Protein AF-A0A350XQ74-F1 (afdb_monomer)

Foldseek 3Di:
DPPVLQVVLLVLLQVLLCVLLVQLCVLVVPLVVQLVVCVQLFWAPSSVVSNCSNVLSNVLSVCSNQVNVLLLSLLSLLLVLLLCCVSFAVPQDAAQPGPPGGHSVVSVVSNVSSLVSQQQFSHCSHVCVVVVNRVCRYHPNSNVSNCCSNVVNVVSCVVTGDDDD

Structure (mmCIF, N/CA/C/O backbone):
data_AF-A0A350XQ74-F1
#
_entry.id   AF-A0A350XQ74-F1
#
loop_
_atom_site.group_PDB
_atom_site.id
_atom_site.type_symbol
_atom_site.label_atom_id
_atom_site.label_alt_id
_atom_site.label_comp_id
_atom_site.label_asym_id
_atom_site.label_entity_id
_atom_site.label_seq_id
_atom_site.pdbx_PDB_ins_code
_atom_site.Cartn_x
_atom_site.Cartn_y
_atom_site.Cartn_z
_atom_site.occupancy
_atom_site.B_iso_or_equiv
_atom_site.auth_seq_id
_atom_site.auth_comp_id
_atom_site.auth_asym_id
_atom_site.auth_atom_id
_atom_site.pdbx_PDB_model_num
ATOM 1 N N . MET A 1 1 ? -13.854 -3.611 21.443 1.00 62.72 1 MET A N 1
ATOM 2 C CA . MET A 1 1 ? -13.295 -4.965 21.228 1.00 62.72 1 MET A CA 1
ATOM 3 C C . MET A 1 1 ? -12.692 -5.434 22.550 1.00 62.72 1 MET A C 1
ATOM 5 O O . MET A 1 1 ? -12.786 -4.712 23.531 1.00 62.72 1 MET A O 1
ATOM 9 N N . ARG A 1 2 ? -12.178 -6.666 22.667 1.00 79.56 2 ARG A N 1
ATOM 10 C CA . ARG A 1 2 ? -11.413 -7.041 23.873 1.00 79.56 2 ARG A CA 1
ATOM 11 C C . ARG A 1 2 ? -9.972 -6.551 23.683 1.00 79.56 2 ARG A C 1
ATOM 13 O O . ARG A 1 2 ? -9.435 -6.741 22.597 1.00 79.56 2 ARG A O 1
ATOM 20 N N . VAL A 1 3 ? -9.330 -6.038 24.738 1.00 77.75 3 VAL A N 1
ATOM 2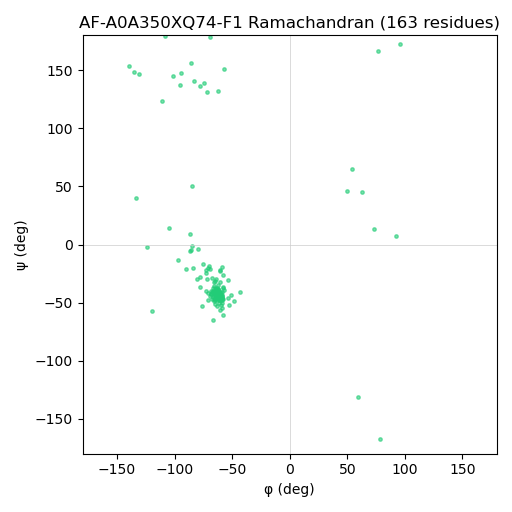1 C CA . VAL A 1 3 ? -7.934 -5.532 24.729 1.00 77.75 3 VAL A CA 1
ATOM 22 C C . VAL A 1 3 ? -6.930 -6.423 23.958 1.00 77.75 3 VAL A C 1
ATOM 24 O O . VAL A 1 3 ? -6.125 -5.878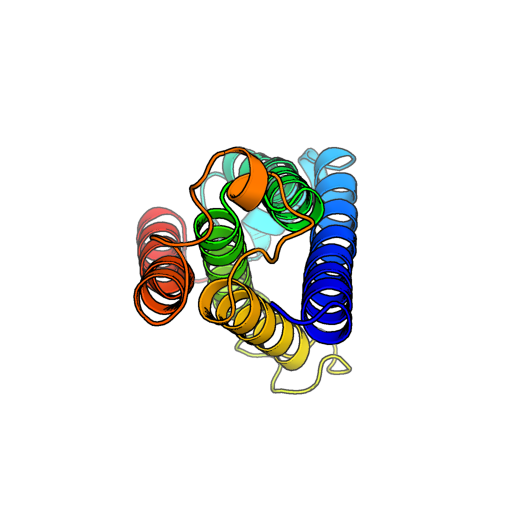 23.203 1.00 77.75 3 VAL A O 1
ATOM 27 N N . PRO A 1 4 ? -6.969 -7.772 24.043 1.00 85.62 4 PRO A N 1
ATOM 28 C CA . PRO A 1 4 ? -6.071 -8.629 23.257 1.00 85.62 4 PRO A CA 1
ATOM 29 C C . PRO A 1 4 ? -6.243 -8.498 21.735 1.00 85.62 4 PRO A C 1
ATOM 31 O O . PRO A 1 4 ? -5.270 -8.588 20.983 1.00 85.62 4 PRO A O 1
ATOM 34 N N . THR A 1 5 ? -7.473 -8.281 21.264 1.00 89.69 5 THR A N 1
ATOM 35 C CA . THR A 1 5 ? -7.778 -8.105 19.838 1.00 89.69 5 THR A CA 1
ATOM 36 C C . THR A 1 5 ? -7.255 -6.762 19.336 1.00 89.69 5 THR A C 1
ATOM 38 O O . THR A 1 5 ? -6.644 -6.715 18.271 1.00 89.69 5 THR A O 1
ATOM 41 N N . ASP A 1 6 ? -7.409 -5.694 20.120 1.00 92.69 6 ASP A N 1
ATOM 42 C CA . ASP A 1 6 ? -6.917 -4.361 19.754 1.00 92.69 6 ASP A CA 1
ATOM 43 C C . ASP A 1 6 ? -5.386 -4.299 19.712 1.00 92.69 6 ASP A C 1
ATOM 45 O O . ASP A 1 6 ? -4.814 -3.754 18.765 1.00 92.69 6 ASP A O 1
ATOM 49 N N . ALA A 1 7 ? -4.711 -4.948 20.666 1.00 95.00 7 ALA A N 1
ATOM 50 C CA . ALA A 1 7 ? -3.257 -5.095 20.639 1.00 95.00 7 ALA A CA 1
ATOM 51 C C . ALA A 1 7 ? -2.776 -5.882 19.408 1.00 95.00 7 ALA A C 1
ATOM 53 O O . ALA A 1 7 ? -1.791 -5.503 18.772 1.00 95.00 7 ALA A O 1
ATOM 54 N N . THR A 1 8 ? -3.498 -6.941 19.028 1.00 95.12 8 THR A N 1
ATOM 55 C CA . THR A 1 8 ? -3.190 -7.736 17.828 1.00 95.12 8 THR A CA 1
ATOM 56 C C . THR A 1 8 ? -3.371 -6.912 16.552 1.00 95.12 8 THR A C 1
ATOM 58 O O . THR A 1 8 ? -2.509 -6.937 15.673 1.00 95.12 8 THR A O 1
ATOM 61 N N . LEU A 1 9 ? -4.451 -6.130 16.451 1.00 96.12 9 LEU A N 1
ATOM 62 C CA . LEU A 1 9 ? -4.685 -5.245 15.308 1.00 96.12 9 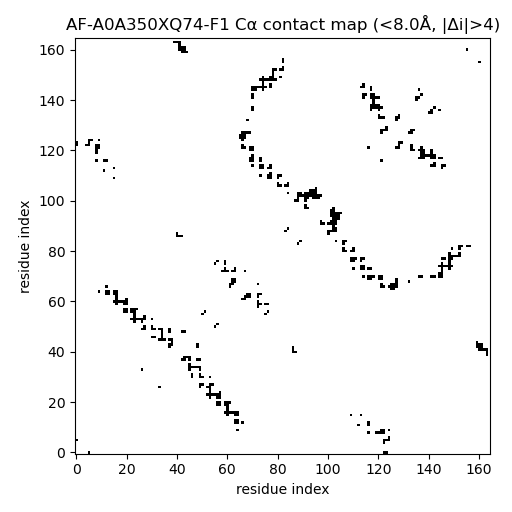LEU A CA 1
ATOM 63 C C . LEU A 1 9 ? -3.625 -4.151 15.207 1.00 96.12 9 LEU A C 1
ATOM 65 O O . LEU A 1 9 ? -3.136 -3.883 14.109 1.00 96.12 9 LEU A O 1
ATOM 69 N N . LEU A 1 10 ? -3.224 -3.560 16.336 1.00 97.50 10 LEU A N 1
ATOM 70 C CA . LEU A 1 10 ? -2.119 -2.607 16.363 1.00 97.50 10 LEU A CA 1
ATOM 71 C C . LEU A 1 10 ? -0.820 -3.260 15.873 1.00 97.50 10 LEU A C 1
ATOM 73 O O . LEU A 1 10 ? -0.142 -2.686 15.027 1.00 97.50 10 LEU A O 1
ATOM 77 N N . ALA A 1 11 ? -0.492 -4.467 16.340 1.00 98.19 11 ALA A N 1
ATOM 78 C CA . ALA A 1 11 ? 0.712 -5.177 15.914 1.00 98.19 11 ALA A CA 1
ATOM 79 C C . ALA A 1 11 ? 0.719 -5.463 14.401 1.00 98.19 11 ALA A C 1
ATOM 81 O O . ALA A 1 11 ? 1.731 -5.232 13.734 1.00 98.19 11 ALA A O 1
ATOM 82 N N . LEU A 1 12 ? -0.412 -5.893 13.830 1.00 98.19 12 LEU A N 1
ATOM 83 C CA . LEU A 1 12 ? -0.548 -6.091 12.383 1.00 98.19 12 LEU A CA 1
ATOM 84 C C . LEU A 1 12 ? -0.377 -4.773 11.615 1.00 98.19 12 LEU A C 1
ATOM 86 O O . LEU A 1 12 ? 0.372 -4.715 10.638 1.00 98.19 12 LEU A O 1
ATOM 90 N N . ARG A 1 13 ? -1.024 -3.699 12.083 1.00 98.38 13 ARG A N 1
ATOM 91 C CA . ARG A 1 13 ? -0.915 -2.363 11.486 1.00 98.38 13 ARG A CA 1
ATOM 92 C C . ARG A 1 13 ? 0.512 -1.830 11.515 1.00 98.38 13 ARG A C 1
ATOM 94 O O . ARG A 1 13 ? 0.997 -1.370 10.487 1.00 98.38 13 ARG A O 1
ATOM 101 N N . LEU A 1 14 ? 1.199 -1.928 12.652 1.00 98.69 14 LEU A N 1
ATOM 102 C CA . LEU A 1 14 ? 2.586 -1.483 12.794 1.00 98.69 14 LEU A CA 1
ATOM 103 C C . LEU A 1 14 ? 3.548 -2.320 11.951 1.00 98.69 14 LEU A C 1
ATOM 105 O O . LEU A 1 14 ? 4.477 -1.769 11.370 1.00 98.69 14 LEU A O 1
ATOM 109 N N . THR A 1 15 ? 3.300 -3.625 11.823 1.00 98.75 15 THR A N 1
ATOM 110 C CA . THR A 1 15 ? 4.091 -4.501 10.948 1.00 98.75 15 THR A CA 1
ATOM 111 C C . THR A 1 15 ? 4.026 -4.021 9.499 1.00 98.75 15 THR A C 1
ATOM 113 O O . THR A 1 15 ? 5.061 -3.775 8.882 1.00 98.75 15 THR A O 1
ATOM 116 N N . LEU A 1 16 ? 2.815 -3.804 8.971 1.00 98.75 16 LEU A N 1
ATOM 117 C CA . LEU A 1 16 ? 2.641 -3.240 7.631 1.00 98.75 16 LEU A CA 1
ATOM 118 C C . LEU A 1 16 ? 3.240 -1.830 7.532 1.00 98.75 16 LEU A C 1
ATOM 120 O O . LEU A 1 16 ? 3.919 -1.520 6.556 1.00 98.75 16 LEU A O 1
ATOM 124 N N . ALA A 1 17 ? 3.034 -0.988 8.548 1.00 98.81 17 ALA A N 1
ATOM 125 C CA . ALA A 1 17 ? 3.563 0.369 8.574 1.00 98.81 17 ALA A CA 1
ATOM 126 C C . ALA A 1 17 ? 5.087 0.392 8.438 1.00 98.81 17 ALA A C 1
ATOM 128 O O . ALA A 1 17 ? 5.606 1.131 7.610 1.00 98.81 17 ALA A O 1
ATOM 129 N N . ILE A 1 18 ? 5.806 -0.446 9.186 1.00 98.81 18 ILE A N 1
ATOM 130 C CA . ILE A 1 18 ? 7.270 -0.541 9.117 1.00 98.81 18 ILE A CA 1
ATOM 131 C C . ILE A 1 18 ? 7.725 -0.938 7.709 1.00 98.81 18 ILE A C 1
ATOM 133 O O . ILE A 1 18 ? 8.639 -0.314 7.168 1.00 98.81 18 ILE A O 1
ATOM 137 N N . VAL A 1 19 ? 7.068 -1.928 7.098 1.00 98.56 19 VAL A N 1
ATOM 138 C CA . VAL A 1 19 ? 7.378 -2.374 5.731 1.00 98.56 19 VAL A CA 1
ATOM 139 C C . VAL A 1 19 ? 7.225 -1.222 4.737 1.00 98.56 19 VAL A C 1
ATOM 141 O O . VAL A 1 19 ? 8.173 -0.886 4.024 1.00 98.56 19 VAL A O 1
ATOM 144 N N . PHE A 1 20 ? 6.059 -0.579 4.719 1.00 98.81 20 PHE A N 1
ATOM 145 C CA . PHE A 1 20 ? 5.763 0.494 3.772 1.00 98.81 20 PHE A CA 1
ATOM 146 C C . PHE A 1 20 ? 6.603 1.753 4.026 1.00 98.81 20 PHE A C 1
ATOM 148 O O . PHE A 1 20 ? 7.140 2.330 3.084 1.00 98.81 20 PHE A O 1
ATOM 155 N N . LEU A 1 21 ? 6.811 2.150 5.285 1.00 98.81 21 LEU A N 1
ATOM 156 C CA . LEU A 1 21 ? 7.666 3.290 5.624 1.00 98.81 21 LEU A CA 1
ATOM 157 C C . LEU A 1 21 ? 9.123 3.041 5.224 1.00 98.81 21 LEU A C 1
ATOM 159 O O . LEU A 1 21 ? 9.763 3.931 4.665 1.00 98.81 21 LEU A O 1
ATOM 163 N N . GLY A 1 22 ? 9.645 1.836 5.469 1.00 98.69 22 GLY A N 1
ATOM 164 C CA . GLY A 1 22 ? 11.009 1.467 5.096 1.00 98.69 22 GLY A CA 1
ATOM 165 C C . GLY A 1 22 ? 11.231 1.508 3.582 1.00 98.69 22 GLY A C 1
ATOM 166 O O . GLY A 1 22 ? 12.210 2.098 3.112 1.00 98.69 22 GLY A O 1
ATOM 167 N N . HIS A 1 23 ? 10.302 0.935 2.812 1.00 98.06 23 HIS A N 1
ATOM 168 C CA . HIS A 1 23 ? 10.340 0.981 1.349 1.00 98.06 23 HIS A CA 1
ATOM 169 C C . HIS A 1 23 ? 10.187 2.414 0.820 1.00 98.06 23 HIS A C 1
ATOM 171 O O . HIS A 1 23 ? 11.064 2.887 0.088 1.00 98.06 23 HIS A O 1
ATOM 177 N N . GLY A 1 24 ? 9.167 3.141 1.279 1.00 98.38 24 GLY A N 1
ATOM 178 C CA . GLY A 1 24 ? 8.884 4.503 0.836 1.00 98.38 24 GLY A CA 1
ATOM 179 C C . GLY A 1 24 ? 10.032 5.463 1.134 1.00 98.38 24 GLY A C 1
ATOM 180 O O . GLY A 1 24 ? 10.439 6.243 0.270 1.00 98.38 24 GLY A O 1
ATOM 181 N N . TRP A 1 25 ? 10.650 5.346 2.313 1.00 98.56 25 TRP A N 1
ATOM 182 C CA . TRP A 1 25 ? 11.836 6.121 2.678 1.00 98.56 25 TRP A CA 1
ATOM 183 C C . TRP A 1 25 ? 13.026 5.827 1.760 1.00 98.56 25 TRP A C 1
ATOM 185 O O . TRP A 1 25 ? 13.694 6.748 1.279 1.00 98.56 25 TRP A O 1
ATOM 195 N N . ARG A 1 26 ? 13.282 4.548 1.456 1.00 98.12 26 ARG A N 1
ATOM 196 C CA . ARG A 1 26 ? 14.339 4.147 0.516 1.00 98.12 26 ARG A CA 1
ATOM 197 C C . ARG A 1 26 ? 14.090 4.722 -0.879 1.00 98.12 26 ARG A C 1
ATOM 199 O O . ARG A 1 26 ? 15.025 5.238 -1.494 1.00 98.12 26 ARG A O 1
ATOM 206 N N . HIS A 1 27 ? 12.852 4.675 -1.367 1.00 98.12 27 HIS A N 1
ATOM 207 C CA . HIS A 1 27 ? 12.495 5.244 -2.665 1.00 98.12 27 HIS A CA 1
ATOM 208 C C . HIS A 1 27 ? 12.618 6.772 -2.685 1.00 98.12 27 HIS A C 1
ATOM 210 O O . HIS A 1 27 ? 13.177 7.311 -3.644 1.00 98.12 27 HIS A O 1
ATOM 216 N N . ALA A 1 28 ? 12.197 7.456 -1.616 1.00 97.62 28 ALA A N 1
ATOM 217 C CA . ALA A 1 28 ? 12.301 8.908 -1.468 1.00 97.62 28 ALA A CA 1
ATOM 218 C C . ALA A 1 28 ? 13.759 9.398 -1.479 1.00 97.62 28 ALA A C 1
ATOM 220 O O . ALA A 1 28 ? 14.078 10.398 -2.120 1.00 97.62 28 ALA A O 1
ATOM 221 N N . ARG A 1 29 ? 14.678 8.662 -0.839 1.00 98.31 29 ARG A N 1
ATOM 222 C CA . ARG A 1 29 ? 16.114 9.000 -0.835 1.00 98.31 29 ARG A CA 1
ATOM 223 C C . ARG A 1 29 ? 16.801 8.801 -2.185 1.00 98.31 29 ARG A C 1
ATOM 225 O O . ARG A 1 29 ? 17.879 9.348 -2.409 1.00 98.31 29 ARG A O 1
ATOM 232 N N . HIS A 1 30 ? 16.204 8.019 -3.082 1.00 97.31 30 HIS A N 1
ATOM 233 C CA . HIS A 1 30 ? 16.821 7.609 -4.342 1.00 97.31 30 HIS A CA 1
ATOM 234 C C . HIS A 1 30 ? 15.884 7.772 -5.546 1.00 97.31 30 HIS A C 1
ATOM 236 O O . HIS A 1 30 ? 15.892 6.937 -6.450 1.00 97.31 30 HIS A O 1
ATOM 242 N N . LEU A 1 31 ? 15.106 8.859 -5.603 1.00 98.00 31 LEU A N 1
ATOM 243 C CA . LEU A 1 31 ? 14.076 9.076 -6.632 1.00 98.00 31 LEU A CA 1
ATOM 244 C C . LEU A 1 31 ? 14.574 8.888 -8.070 1.00 98.00 31 LEU A C 1
ATOM 246 O O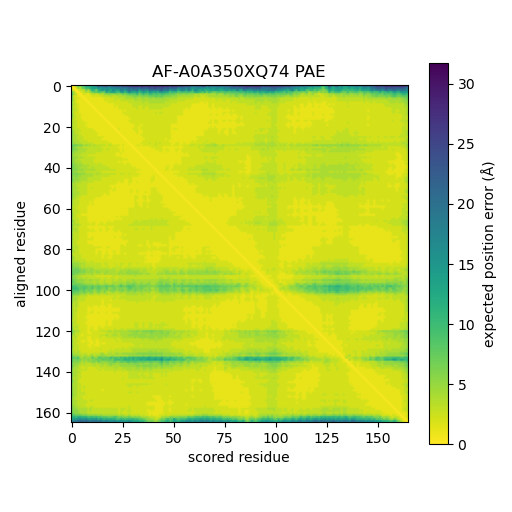 . LEU A 1 31 ? 13.908 8.220 -8.855 1.00 98.00 31 LEU A O 1
ATOM 250 N N . SER A 1 32 ? 15.755 9.405 -8.425 1.00 98.12 32 SER A N 1
ATOM 251 C CA . SER A 1 32 ? 16.312 9.233 -9.777 1.00 98.12 32 SER A CA 1
ATOM 252 C C . SER A 1 32 ? 16.599 7.765 -10.113 1.00 98.12 32 SER A C 1
ATOM 254 O O . SER A 1 32 ? 16.312 7.319 -11.224 1.00 98.12 32 SER A O 1
ATOM 256 N N . ARG A 1 33 ? 17.115 6.991 -9.147 1.00 98.12 33 ARG A N 1
ATOM 257 C CA . ARG A 1 33 ? 17.367 5.549 -9.305 1.00 98.12 33 ARG A CA 1
ATOM 258 C C . ARG A 1 33 ? 16.052 4.776 -9.380 1.00 98.12 33 ARG A C 1
ATOM 260 O O . ARG A 1 33 ? 15.901 3.932 -10.256 1.00 98.12 33 ARG A O 1
ATOM 267 N N . THR A 1 34 ? 15.094 5.104 -8.515 1.00 98.12 34 THR A N 1
ATOM 268 C CA . THR A 1 34 ? 13.743 4.531 -8.542 1.00 98.12 34 THR A CA 1
ATOM 269 C C . THR A 1 34 ? 13.060 4.808 -9.879 1.00 98.12 34 THR A C 1
ATOM 271 O O . THR A 1 34 ? 12.438 3.914 -10.439 1.00 98.12 34 THR A O 1
ATOM 274 N N . ALA A 1 35 ? 13.213 6.011 -10.439 1.00 98.56 35 ALA A N 1
ATOM 275 C CA . ALA A 1 35 ? 12.654 6.356 -11.740 1.00 98.56 35 ALA A CA 1
ATOM 276 C C . ALA A 1 35 ? 13.296 5.527 -12.858 1.00 98.56 35 ALA A C 1
ATOM 278 O O . ALA A 1 35 ? 12.584 4.975 -13.690 1.00 98.56 35 ALA A O 1
ATOM 279 N N . ALA A 1 36 ? 14.624 5.387 -12.873 1.00 98.31 36 ALA A N 1
ATOM 280 C CA . ALA A 1 36 ? 15.295 4.533 -13.854 1.00 98.31 36 ALA A CA 1
ATOM 281 C C . ALA A 1 36 ? 14.801 3.074 -13.771 1.00 98.31 36 ALA A C 1
ATOM 283 O O . ALA A 1 36 ? 14.424 2.495 -14.790 1.00 98.31 36 ALA A O 1
ATOM 284 N N . TRP A 1 37 ? 14.709 2.525 -12.556 1.00 97.12 37 TRP A N 1
ATOM 285 C CA . TRP A 1 37 ? 14.211 1.169 -12.305 1.00 97.12 37 TRP A CA 1
ATOM 286 C C . TRP A 1 37 ? 12.733 0.985 -12.688 1.00 97.12 37 TRP A C 1
ATOM 288 O O . TRP A 1 37 ? 12.381 0.035 -13.381 1.00 97.12 37 TRP A O 1
ATOM 298 N N . ALA A 1 38 ? 11.856 1.929 -12.335 1.00 98.00 38 ALA A N 1
ATOM 299 C CA . ALA A 1 38 ? 10.452 1.898 -12.750 1.00 98.00 38 ALA A CA 1
ATOM 300 C C . ALA A 1 38 ? 10.328 1.850 -14.286 1.00 98.00 38 ALA A C 1
ATOM 302 O O . ALA A 1 38 ? 9.503 1.119 -14.840 1.00 98.00 38 ALA A O 1
ATOM 303 N N . GLY A 1 39 ? 11.190 2.595 -14.984 1.00 97.88 39 GLY A N 1
ATOM 304 C CA . GLY A 1 39 ? 11.286 2.563 -16.438 1.00 97.88 39 GLY A CA 1
ATOM 305 C C . GLY A 1 39 ? 11.699 1.197 -16.991 1.00 97.88 39 GLY A C 1
ATOM 306 O O . GLY A 1 39 ? 11.120 0.775 -17.999 1.00 97.88 39 GLY A O 1
ATOM 307 N N . SER A 1 40 ? 12.648 0.510 -16.340 1.00 96.19 40 SER A N 1
ATOM 308 C CA . SER A 1 40 ? 13.164 -0.796 -16.777 1.00 96.19 40 SER A CA 1
ATOM 309 C C . SER A 1 40 ? 12.167 -1.937 -16.577 1.00 96.19 40 SER A C 1
ATOM 311 O O . SER A 1 40 ? 12.145 -2.854 -17.387 1.00 96.19 40 SER A O 1
ATOM 313 N N . ILE A 1 41 ? 11.286 -1.855 -15.574 1.00 95.75 41 ILE A N 1
ATOM 314 C CA . ILE A 1 41 ? 10.217 -2.850 -15.336 1.00 95.75 41 ILE A CA 1
ATOM 315 C C . ILE A 1 41 ? 8.927 -2.567 -16.132 1.00 95.75 41 ILE A C 1
ATOM 317 O O . ILE A 1 41 ? 7.889 -3.194 -15.915 1.00 95.75 41 ILE A O 1
ATOM 321 N N . GLY A 1 42 ? 8.967 -1.610 -17.065 1.00 96.94 42 GLY A N 1
ATOM 322 C CA . GLY A 1 42 ? 7.872 -1.347 -18.003 1.00 96.94 42 GLY A CA 1
ATOM 323 C C . GLY A 1 42 ? 6.864 -0.296 -17.558 1.00 96.94 42 GLY A C 1
ATOM 324 O O . GLY A 1 42 ? 5.878 -0.074 -18.262 1.00 96.94 42 GLY A O 1
ATOM 325 N N . LEU A 1 43 ? 7.095 0.411 -16.451 1.00 98.25 43 LEU A N 1
ATOM 326 C CA . LEU A 1 43 ? 6.234 1.531 -16.080 1.00 98.25 43 LEU A CA 1
ATOM 327 C C . LEU A 1 43 ? 6.566 2.776 -16.926 1.00 98.25 43 LEU A C 1
ATOM 329 O O . LEU A 1 43 ? 7.722 3.112 -17.203 1.00 98.25 43 LEU A O 1
ATOM 333 N N . ARG A 1 44 ? 5.523 3.453 -17.401 1.00 98.12 44 ARG A N 1
ATOM 334 C CA . ARG A 1 44 ? 5.550 4.711 -18.153 1.00 98.12 44 ARG A CA 1
ATOM 335 C C . ARG A 1 44 ? 5.585 5.881 -17.173 1.00 98.12 44 ARG A C 1
ATOM 337 O O . ARG A 1 44 ? 5.107 5.780 -16.046 1.00 98.12 44 ARG A O 1
ATOM 344 N N . ARG A 1 45 ? 6.101 7.022 -17.642 1.00 97.81 45 ARG A N 1
ATOM 345 C CA . ARG A 1 45 ? 6.326 8.242 -16.841 1.00 97.81 45 ARG A CA 1
ATOM 346 C C . ARG A 1 45 ? 7.163 7.960 -15.580 1.00 97.81 45 ARG A C 1
ATOM 348 O O . ARG A 1 45 ? 6.677 8.137 -14.467 1.00 97.81 45 ARG A O 1
ATOM 355 N N . PRO A 1 46 ? 8.433 7.550 -15.718 1.00 97.62 46 PRO A N 1
ATOM 356 C CA . PRO A 1 46 ? 9.158 6.937 -14.607 1.00 97.62 46 PRO A CA 1
ATOM 357 C C . PRO A 1 46 ? 9.396 7.866 -13.405 1.00 97.62 46 PRO A C 1
ATOM 359 O O . PRO A 1 46 ? 9.390 7.408 -12.269 1.00 97.62 46 PRO A O 1
ATOM 362 N N . ARG A 1 47 ? 9.516 9.185 -13.627 1.00 97.88 47 ARG A N 1
ATOM 363 C CA . ARG A 1 47 ? 9.565 10.173 -12.533 1.00 97.88 47 ARG A CA 1
ATOM 364 C C . ARG A 1 47 ? 8.280 10.180 -11.705 1.00 97.88 47 ARG A C 1
ATOM 366 O O . ARG A 1 47 ? 8.357 10.169 -10.488 1.00 97.88 47 ARG A O 1
ATOM 373 N N . TYR A 1 48 ? 7.117 10.155 -12.359 1.00 98.06 48 TYR A N 1
ATOM 374 C CA . TYR A 1 48 ? 5.828 10.067 -11.669 1.00 98.06 48 TYR A CA 1
ATOM 375 C C . TYR A 1 48 ? 5.740 8.775 -10.850 1.00 98.06 48 TYR A C 1
ATOM 377 O O . TYR A 1 48 ? 5.423 8.828 -9.671 1.00 98.06 48 TYR A O 1
ATOM 385 N N . GLN A 1 49 ? 6.142 7.644 -11.435 1.00 98.44 49 GLN A N 1
ATOM 386 C CA . GLN A 1 49 ? 6.142 6.345 -10.752 1.00 98.44 49 GLN A CA 1
ATOM 387 C C . GLN A 1 49 ? 7.038 6.337 -9.515 1.00 98.44 49 GLN A C 1
ATOM 389 O O . GLN A 1 49 ? 6.628 5.844 -8.472 1.00 98.44 49 GLN A O 1
ATOM 394 N N . ALA A 1 50 ? 8.228 6.935 -9.600 1.00 98.50 50 ALA A N 1
ATOM 395 C CA . ALA A 1 50 ? 9.121 7.052 -8.454 1.00 98.50 50 ALA A CA 1
ATOM 396 C C . ALA A 1 50 ? 8.510 7.869 -7.310 1.00 98.50 50 ALA A C 1
ATOM 398 O O . ALA A 1 50 ? 8.639 7.476 -6.154 1.00 98.50 50 ALA A O 1
ATOM 399 N N . MET A 1 51 ? 7.818 8.969 -7.628 1.00 98.38 51 MET A N 1
ATOM 400 C CA . MET A 1 51 ? 7.110 9.776 -6.628 1.00 98.38 51 MET A CA 1
ATOM 401 C C . MET A 1 51 ? 5.933 8.998 -6.027 1.00 98.38 51 MET A C 1
ATOM 403 O O . MET A 1 51 ? 5.746 9.028 -4.815 1.00 98.38 51 MET A O 1
ATOM 407 N N . THR A 1 52 ? 5.165 8.272 -6.848 1.00 97.88 52 THR A N 1
ATOM 408 C CA . THR A 1 52 ? 4.049 7.437 -6.380 1.00 97.88 52 THR A CA 1
ATOM 409 C C . THR A 1 52 ? 4.525 6.304 -5.478 1.00 97.88 52 THR A C 1
ATOM 411 O O . THR A 1 52 ? 3.914 6.091 -4.441 1.00 97.88 52 THR A O 1
ATOM 414 N N . MET A 1 53 ? 5.618 5.615 -5.822 1.00 98.12 53 MET A N 1
ATOM 415 C CA . MET A 1 53 ? 6.237 4.602 -4.957 1.00 98.12 53 MET A CA 1
ATOM 416 C C . MET A 1 53 ? 6.688 5.240 -3.640 1.00 98.12 53 MET A C 1
ATOM 418 O O . MET A 1 53 ? 6.192 4.875 -2.586 1.00 98.12 53 MET A O 1
ATOM 422 N N . ALA A 1 54 ? 7.525 6.278 -3.699 1.00 98.44 54 ALA A N 1
ATOM 423 C CA . ALA A 1 54 ? 8.066 6.925 -2.507 1.00 98.44 54 ALA A CA 1
ATOM 424 C C . ALA A 1 54 ? 6.979 7.460 -1.561 1.00 98.44 54 ALA A C 1
ATOM 426 O O . ALA A 1 54 ? 6.885 7.044 -0.408 1.00 98.44 54 ALA A O 1
ATOM 427 N N . TYR A 1 55 ? 6.147 8.388 -2.035 1.00 98.50 55 TYR A N 1
ATOM 428 C CA . TYR A 1 55 ? 5.172 9.059 -1.176 1.00 98.50 55 TYR A CA 1
ATOM 429 C C . TYR A 1 55 ? 3.923 8.223 -0.934 1.00 98.50 55 TYR A C 1
ATOM 431 O O . TYR A 1 55 ? 3.319 8.349 0.127 1.00 98.50 55 TYR A O 1
ATOM 439 N N . GLY A 1 56 ? 3.541 7.362 -1.879 1.00 98.56 56 GLY A N 1
ATOM 440 C CA . GLY A 1 56 ? 2.417 6.453 -1.690 1.00 98.56 56 GLY A CA 1
ATOM 441 C C . GLY A 1 56 ? 2.715 5.417 -0.612 1.00 98.56 56 GLY A C 1
ATOM 442 O O . GLY A 1 56 ? 1.893 5.237 0.278 1.00 98.56 56 GLY A O 1
ATOM 443 N N . GLU A 1 57 ? 3.904 4.807 -0.617 1.00 98.75 57 GLU A N 1
ATOM 444 C CA . GLU A 1 57 ? 4.293 3.861 0.434 1.00 98.75 57 GLU A CA 1
ATOM 445 C C . GLU A 1 57 ? 4.423 4.563 1.791 1.00 98.75 57 GLU A C 1
ATOM 447 O O . GLU A 1 57 ? 3.923 4.055 2.792 1.00 98.75 57 GLU A O 1
ATOM 452 N N . LEU A 1 58 ? 4.990 5.776 1.839 1.00 98.81 58 LEU A N 1
ATOM 453 C CA . LEU A 1 58 ? 5.015 6.562 3.077 1.00 98.81 58 LEU A CA 1
ATOM 454 C C . LEU A 1 58 ? 3.600 6.864 3.595 1.00 98.81 58 LEU A C 1
ATOM 456 O O . LEU A 1 58 ? 3.332 6.685 4.781 1.00 98.81 58 LEU A O 1
ATOM 460 N N . ALA A 1 59 ? 2.681 7.278 2.720 1.00 98.81 59 ALA A N 1
ATOM 461 C CA . ALA A 1 59 ? 1.301 7.575 3.092 1.00 98.81 59 ALA A CA 1
ATOM 462 C C . ALA A 1 59 ? 0.547 6.326 3.576 1.00 98.81 59 ALA A C 1
ATOM 464 O O . ALA A 1 59 ? -0.154 6.393 4.584 1.00 98.81 59 ALA A O 1
ATOM 465 N N . ILE A 1 60 ? 0.725 5.182 2.906 1.00 98.88 60 ILE A N 1
ATOM 466 C CA . ILE A 1 60 ? 0.162 3.892 3.330 1.00 98.88 60 ILE A CA 1
ATOM 467 C C . ILE A 1 60 ? 0.697 3.515 4.711 1.00 98.88 60 ILE A C 1
ATOM 469 O O . ILE A 1 60 ? -0.079 3.166 5.599 1.00 98.88 60 ILE A O 1
ATOM 473 N N .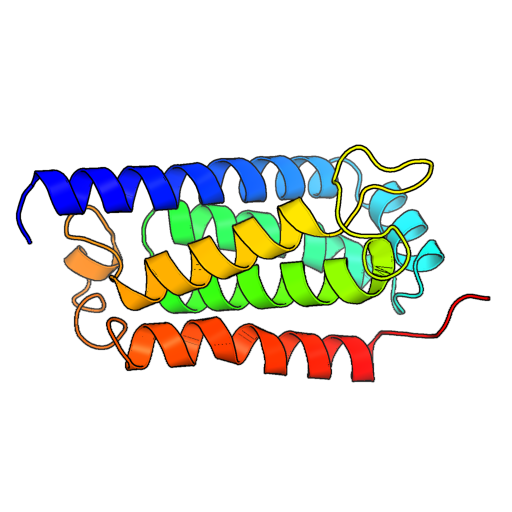 GLY A 1 61 ? 2.012 3.618 4.908 1.00 98.81 61 GLY A N 1
ATOM 474 C CA . GLY A 1 61 ? 2.648 3.269 6.169 1.00 98.81 61 GLY A CA 1
ATOM 475 C C . GLY A 1 61 ? 2.182 4.148 7.330 1.00 98.81 61 GLY A C 1
ATOM 476 O O . GLY A 1 61 ? 1.833 3.630 8.389 1.00 98.81 61 GLY A O 1
ATOM 477 N N . LEU A 1 62 ? 2.092 5.465 7.120 1.00 98.81 62 LEU A N 1
ATOM 478 C CA . LEU A 1 62 ? 1.548 6.400 8.110 1.00 98.81 62 LEU A CA 1
ATOM 479 C C . LEU A 1 62 ? 0.064 6.134 8.395 1.00 98.81 62 LEU A C 1
ATOM 481 O O . LEU A 1 62 ? -0.326 6.072 9.559 1.00 98.81 62 LEU A O 1
ATOM 485 N N . GLY A 1 63 ? -0.749 5.937 7.354 1.00 98.75 63 GLY A N 1
ATOM 486 C CA . GLY A 1 63 ? -2.178 5.651 7.490 1.00 98.75 63 GLY A CA 1
ATOM 487 C C . GLY A 1 63 ? -2.438 4.378 8.293 1.00 98.75 63 GLY A C 1
ATOM 488 O O . GLY A 1 63 ? -3.202 4.396 9.253 1.00 98.75 63 GLY A O 1
ATOM 489 N N . LEU A 1 64 ? -1.736 3.285 7.985 1.00 98.75 64 LEU A N 1
ATOM 490 C CA . LEU A 1 64 ? -1.859 2.036 8.742 1.00 98.75 64 LEU A CA 1
ATOM 491 C C . LEU A 1 64 ? -1.317 2.179 10.170 1.00 98.75 64 LEU A C 1
ATOM 493 O O . LEU A 1 64 ? -1.998 1.795 11.122 1.00 98.75 64 LEU A O 1
ATOM 497 N N . GLY A 1 65 ? -0.132 2.770 10.343 1.00 98.56 65 GLY A N 1
ATOM 498 C CA . GLY A 1 65 ? 0.509 2.908 11.652 1.00 98.56 65 GLY A CA 1
ATOM 499 C C . GLY A 1 65 ? -0.328 3.723 12.639 1.00 98.56 65 GLY A C 1
ATOM 500 O O . GLY A 1 65 ? -0.580 3.274 13.756 1.00 98.56 65 GLY A O 1
ATOM 501 N N . LEU A 1 66 ? -0.841 4.873 12.197 1.00 98.50 66 LEU A N 1
ATOM 502 C CA . LEU A 1 66 ? -1.740 5.717 12.992 1.00 98.50 66 LEU A CA 1
ATOM 503 C C . LEU A 1 66 ? -3.165 5.144 13.081 1.00 98.50 66 LEU A C 1
ATOM 505 O O . LEU A 1 66 ? -3.950 5.549 13.939 1.00 98.50 66 LEU A O 1
ATOM 509 N N . GLY A 1 67 ? -3.509 4.204 12.197 1.00 98.12 67 GLY A N 1
ATOM 510 C CA . GLY A 1 67 ? -4.873 3.715 12.031 1.00 98.12 67 GLY A CA 1
ATOM 511 C C . GLY A 1 67 ? -5.808 4.835 11.576 1.00 98.12 67 GLY A C 1
ATOM 512 O O . GLY A 1 67 ? -6.866 5.025 12.164 1.00 98.12 67 GLY A O 1
ATOM 513 N N . LEU A 1 68 ? -5.365 5.620 10.595 1.00 98.31 68 LEU A N 1
ATOM 514 C CA . LEU A 1 68 ? -6.100 6.716 9.976 1.00 98.31 68 LEU A CA 1
ATOM 515 C C . LEU A 1 68 ? -6.461 6.337 8.541 1.00 98.31 68 LEU A C 1
ATOM 517 O O . LEU A 1 68 ? -5.580 6.034 7.735 1.00 98.31 68 LEU A O 1
ATOM 521 N N . ALA A 1 69 ? -7.753 6.385 8.226 1.00 98.06 69 ALA A N 1
ATOM 522 C CA . ALA A 1 69 ? -8.323 5.883 6.984 1.00 98.06 69 ALA A CA 1
ATOM 523 C C . ALA A 1 69 ? -7.843 4.449 6.683 1.00 98.06 69 ALA A C 1
ATOM 525 O O . ALA A 1 69 ? -7.450 4.133 5.560 1.00 98.06 69 ALA A O 1
ATOM 526 N N . THR A 1 70 ? -7.867 3.573 7.693 1.00 98.50 70 THR A N 1
ATOM 527 C CA . THR A 1 70 ? -7.218 2.250 7.693 1.00 98.50 70 THR A CA 1
ATOM 528 C C . THR A 1 70 ? -7.621 1.402 6.490 1.00 98.50 70 THR A C 1
ATOM 530 O O . THR A 1 70 ? -6.761 0.834 5.818 1.00 98.50 70 THR A O 1
ATOM 533 N N . ALA A 1 71 ? -8.918 1.348 6.170 1.00 98.38 71 ALA A N 1
ATOM 534 C CA . ALA A 1 71 ? -9.410 0.594 5.019 1.00 98.38 71 ALA A CA 1
ATOM 535 C C . ALA A 1 71 ? -8.900 1.166 3.681 1.00 98.38 71 ALA A C 1
ATOM 537 O O . ALA A 1 71 ? -8.547 0.407 2.779 1.00 98.38 71 ALA A O 1
ATOM 538 N N . ALA A 1 72 ? -8.797 2.493 3.558 1.00 98.62 72 ALA A N 1
ATOM 539 C CA . ALA A 1 72 ? -8.264 3.147 2.363 1.00 98.62 72 ALA A CA 1
ATOM 540 C C . ALA A 1 72 ? -6.740 2.971 2.241 1.00 98.62 72 ALA A C 1
ATOM 542 O O . ALA A 1 72 ? -6.238 2.688 1.154 1.00 98.62 72 ALA A O 1
ATOM 543 N N . ALA A 1 73 ? -6.000 3.065 3.349 1.00 98.75 73 ALA A N 1
ATOM 544 C CA . ALA A 1 73 ? -4.568 2.774 3.377 1.00 98.75 73 ALA A CA 1
ATOM 545 C C . ALA A 1 73 ? -4.292 1.309 2.990 1.00 98.75 73 ALA A C 1
ATOM 547 O O . ALA A 1 73 ? -3.399 1.036 2.186 1.00 98.75 73 ALA A O 1
ATOM 548 N N . ALA A 1 74 ? -5.117 0.372 3.470 1.00 98.81 74 ALA A N 1
ATOM 549 C CA . ALA A 1 74 ? -5.081 -1.025 3.047 1.00 98.81 74 ALA A CA 1
ATOM 550 C C . ALA A 1 74 ? -5.392 -1.197 1.550 1.00 98.81 74 ALA A C 1
ATOM 552 O O . ALA A 1 74 ? -4.731 -1.990 0.884 1.00 98.81 74 ALA A O 1
ATOM 553 N N . ALA A 1 75 ? -6.329 -0.427 0.987 1.00 98.88 75 ALA A N 1
ATOM 554 C CA . ALA A 1 75 ? -6.583 -0.424 -0.455 1.00 98.88 75 ALA A CA 1
ATOM 555 C C . ALA A 1 75 ? -5.355 0.035 -1.258 1.00 98.88 75 ALA A C 1
ATOM 557 O O . ALA A 1 75 ? -5.007 -0.581 -2.265 1.00 98.88 75 ALA A O 1
ATOM 558 N N . GLY A 1 76 ? -4.657 1.073 -0.785 1.00 98.81 76 GLY A N 1
ATOM 559 C CA . GLY A 1 76 ? -3.382 1.514 -1.354 1.00 98.81 76 GLY A CA 1
ATOM 560 C C . GLY A 1 76 ? -2.306 0.427 -1.292 1.00 98.81 76 GLY A C 1
ATOM 561 O O . GLY A 1 76 ? -1.634 0.171 -2.292 1.00 98.81 76 GLY A O 1
ATOM 562 N N . ALA A 1 77 ? -2.192 -0.264 -0.154 1.00 98.88 77 ALA A N 1
ATOM 563 C CA . ALA A 1 77 ? -1.278 -1.392 0.015 1.00 98.88 77 ALA A CA 1
ATOM 564 C C . ALA A 1 77 ? -1.572 -2.513 -0.994 1.00 98.88 77 ALA A C 1
ATOM 566 O O . ALA A 1 77 ? -0.674 -2.944 -1.716 1.00 98.88 77 ALA A O 1
ATOM 567 N N . VAL A 1 78 ? -2.837 -2.936 -1.105 1.00 98.94 78 VAL A N 1
ATOM 568 C CA . VAL A 1 78 ? -3.278 -3.950 -2.078 1.00 98.94 78 VAL A CA 1
ATOM 569 C C . VAL A 1 78 ? -2.969 -3.507 -3.507 1.00 98.94 78 VAL A C 1
ATOM 571 O O . VAL A 1 78 ? -2.457 -4.304 -4.294 1.00 98.94 78 VAL A O 1
ATOM 574 N N . AL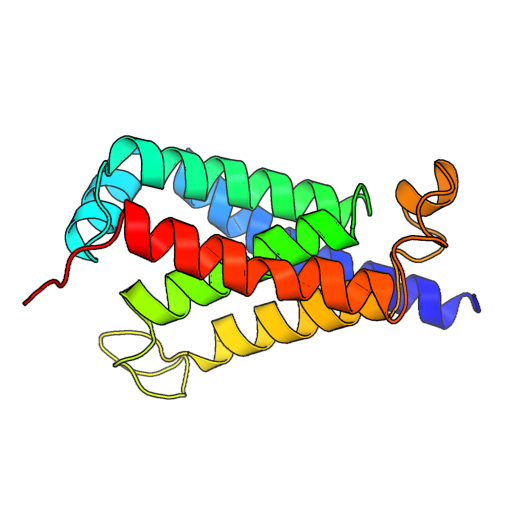A A 1 79 ? -3.220 -2.239 -3.844 1.00 98.88 79 ALA A N 1
ATOM 575 C CA . ALA A 1 79 ? -2.933 -1.709 -5.171 1.00 98.88 79 ALA A CA 1
ATOM 576 C C . ALA A 1 79 ? -1.436 -1.788 -5.508 1.00 98.88 79 ALA A C 1
ATOM 578 O O . ALA A 1 79 ? -1.063 -2.284 -6.572 1.00 98.88 79 ALA A O 1
ATOM 579 N N . MET A 1 80 ? -0.567 -1.354 -4.591 1.00 98.62 80 MET A N 1
ATOM 580 C CA . MET A 1 80 ? 0.883 -1.415 -4.786 1.00 98.62 80 MET A CA 1
ATOM 581 C C . MET A 1 80 ? 1.395 -2.848 -4.891 1.00 98.62 80 MET A C 1
ATOM 583 O O . MET A 1 80 ? 2.192 -3.137 -5.783 1.00 98.62 80 MET A O 1
ATOM 587 N N . MET A 1 81 ? 0.905 -3.755 -4.044 1.00 98.69 81 MET A N 1
ATOM 588 C CA . MET A 1 81 ? 1.289 -5.167 -4.101 1.00 98.69 81 MET A CA 1
ATOM 589 C C . MET A 1 81 ? 0.838 -5.828 -5.405 1.00 98.69 81 MET A C 1
ATOM 591 O O . MET A 1 81 ? 1.601 -6.590 -5.990 1.00 98.69 81 MET A O 1
ATOM 595 N N . ALA A 1 82 ? -0.350 -5.502 -5.919 1.00 98.81 82 ALA A N 1
ATOM 596 C CA . ALA A 1 82 ? -0.827 -6.020 -7.200 1.00 98.81 82 ALA A CA 1
ATOM 597 C C . ALA A 1 82 ? -0.024 -5.471 -8.395 1.00 98.81 82 ALA A C 1
ATOM 599 O O . ALA A 1 82 ? 0.307 -6.223 -9.315 1.00 98.81 82 ALA A O 1
ATOM 600 N N . VAL A 1 83 ? 0.345 -4.183 -8.375 1.00 98.56 83 VAL A N 1
ATOM 601 C CA . VAL A 1 83 ? 1.246 -3.605 -9.386 1.00 98.56 83 VAL A CA 1
ATOM 602 C C . VAL A 1 83 ? 2.620 -4.267 -9.315 1.00 98.56 83 VAL A C 1
ATOM 604 O O . VAL A 1 83 ? 3.117 -4.689 -10.355 1.00 98.56 83 VAL A O 1
ATOM 607 N N . ALA A 1 84 ? 3.205 -4.413 -8.122 1.00 97.62 84 ALA A N 1
ATOM 608 C CA . ALA A 1 84 ? 4.506 -5.052 -7.918 1.00 97.62 84 ALA A CA 1
ATOM 609 C C . ALA A 1 84 ? 4.498 -6.526 -8.343 1.00 97.62 84 ALA A C 1
ATOM 611 O O . ALA A 1 84 ? 5.401 -6.977 -9.050 1.00 97.62 84 ALA A O 1
ATOM 612 N N . PHE A 1 85 ? 3.446 -7.269 -7.979 1.00 98.19 85 PHE A N 1
ATOM 613 C CA . PHE A 1 85 ? 3.222 -8.629 -8.457 1.00 98.19 85 PHE A CA 1
ATOM 614 C C . PHE A 1 85 ? 3.276 -8.666 -9.978 1.00 98.19 85 PHE A C 1
ATOM 616 O O . PHE A 1 85 ? 4.044 -9.433 -10.556 1.00 98.19 85 PHE A O 1
ATOM 623 N N . TRP A 1 86 ? 2.500 -7.802 -10.633 1.00 97.88 86 TRP A N 1
ATOM 624 C CA . TRP A 1 86 ? 2.454 -7.786 -12.079 1.00 97.88 86 TRP A CA 1
ATOM 625 C C . TRP A 1 86 ? 3.812 -7.416 -12.670 1.00 97.88 86 TRP A C 1
ATOM 627 O O . TRP A 1 86 ? 4.302 -8.142 -13.522 1.00 97.88 86 TRP A O 1
ATOM 637 N N . THR A 1 87 ? 4.436 -6.314 -12.269 1.00 96.25 87 THR A N 1
ATOM 638 C CA . THR A 1 87 ? 5.619 -5.783 -12.962 1.00 96.25 87 THR A CA 1
ATOM 639 C C . THR A 1 87 ? 6.915 -6.519 -12.652 1.00 96.25 87 THR A C 1
ATOM 641 O O . THR A 1 87 ? 7.785 -6.539 -13.520 1.00 96.25 87 THR A O 1
ATOM 644 N N . VAL A 1 88 ? 7.038 -7.124 -11.468 1.00 94.62 88 VAL A N 1
ATOM 645 C CA . VAL A 1 88 ? 8.289 -7.724 -10.982 1.00 94.62 88 VAL A CA 1
ATOM 646 C C . VAL A 1 88 ? 8.124 -9.222 -10.727 1.00 94.62 88 VAL A C 1
ATOM 648 O O . VAL A 1 88 ? 8.813 -10.032 -11.338 1.00 94.62 88 VAL A O 1
ATOM 651 N N . HIS A 1 89 ? 7.177 -9.615 -9.875 1.00 96.00 89 HIS A N 1
ATOM 652 C CA . HIS A 1 89 ? 7.225 -10.946 -9.254 1.00 96.00 89 HIS A CA 1
ATOM 653 C C . HIS A 1 89 ? 6.510 -12.064 -10.033 1.00 96.00 89 HIS A C 1
ATOM 655 O O . HIS A 1 89 ? 6.822 -13.238 -9.847 1.00 96.00 89 HIS A O 1
ATOM 661 N N . ARG A 1 90 ? 5.569 -11.752 -10.941 1.00 94.94 90 ARG A N 1
ATOM 662 C CA . ARG A 1 90 ? 4.690 -12.761 -11.581 1.00 94.94 90 ARG A CA 1
ATOM 663 C C . ARG A 1 90 ? 5.434 -13.866 -12.344 1.00 94.94 90 ARG A C 1
ATOM 665 O O . ARG A 1 90 ? 4.879 -14.941 -12.543 1.00 94.94 90 ARG A O 1
ATOM 672 N N . ARG A 1 91 ? 6.650 -13.588 -12.835 1.00 92.81 91 ARG A N 1
ATOM 673 C CA . ARG A 1 91 ? 7.471 -14.537 -13.613 1.00 92.81 91 ARG A CA 1
ATOM 674 C C . ARG A 1 91 ? 8.517 -15.269 -12.766 1.00 92.81 91 ARG A C 1
ATOM 676 O O . ARG A 1 91 ? 9.063 -16.255 -13.242 1.00 92.81 91 ARG A O 1
ATOM 683 N N . ALA A 1 92 ? 8.767 -14.817 -11.538 1.00 92.88 92 ALA A N 1
ATOM 684 C CA . ALA A 1 92 ? 9.823 -15.327 -10.661 1.00 92.88 92 ALA A CA 1
ATOM 685 C C . ALA A 1 92 ? 9.412 -16.575 -9.850 1.00 92.88 92 ALA A C 1
ATOM 687 O O . ALA A 1 92 ? 10.209 -17.129 -9.098 1.00 92.88 92 ALA A O 1
ATOM 688 N N . GLY A 1 93 ? 8.170 -17.046 -10.003 1.00 93.31 93 GLY A N 1
ATOM 689 C CA . GLY A 1 93 ? 7.627 -18.145 -9.204 1.00 93.31 93 GLY A CA 1
ATOM 690 C C . GLY A 1 93 ? 7.206 -17.696 -7.802 1.00 93.31 93 GLY A C 1
ATOM 691 O O . GLY A 1 93 ? 7.056 -16.506 -7.533 1.00 93.31 93 GLY A O 1
ATOM 692 N N . PHE A 1 94 ? 6.940 -18.658 -6.918 1.00 96.62 94 PHE A N 1
ATOM 693 C CA . PHE A 1 94 ? 6.354 -18.387 -5.601 1.00 96.62 94 PHE A CA 1
ATOM 694 C C . PHE A 1 94 ? 7.363 -17.799 -4.606 1.00 96.62 94 PHE A C 1
ATOM 696 O O . PHE A 1 94 ? 7.112 -16.745 -4.034 1.00 96.62 94 PHE A O 1
ATOM 703 N N . PHE A 1 95 ? 8.508 -18.453 -4.421 1.00 97.69 95 PHE A N 1
ATOM 704 C CA . PHE A 1 95 ? 9.390 -18.204 -3.281 1.00 97.69 95 PHE A CA 1
ATOM 705 C C . PHE A 1 95 ? 10.126 -16.868 -3.349 1.00 97.69 95 PHE A C 1
ATOM 707 O O . PHE A 1 95 ? 10.808 -16.577 -4.331 1.00 97.69 95 PHE A O 1
ATOM 714 N N . VAL A 1 96 ? 10.100 -16.107 -2.253 1.00 96.06 96 VAL A N 1
ATOM 715 C CA . VAL A 1 96 ? 10.861 -14.848 -2.132 1.00 96.06 96 VAL A CA 1
ATOM 716 C C . VAL A 1 96 ? 12.380 -15.050 -2.277 1.00 96.06 96 VAL A C 1
ATOM 718 O O . VAL A 1 96 ? 13.099 -14.138 -2.658 1.00 96.06 96 VAL A O 1
ATOM 721 N N . SER A 1 97 ? 12.881 -16.264 -2.035 1.00 95.56 97 SER A N 1
ATOM 722 C CA . SER A 1 97 ? 14.294 -16.625 -2.203 1.00 95.56 97 SER A CA 1
ATOM 723 C C . SER A 1 97 ? 14.713 -16.912 -3.651 1.00 95.56 97 SER A C 1
ATOM 725 O O . SER A 1 97 ? 15.899 -17.160 -3.890 1.00 95.56 97 SER A O 1
ATOM 727 N N . ALA A 1 98 ? 13.773 -16.893 -4.605 1.00 92.19 98 ALA A N 1
ATOM 728 C CA . ALA A 1 98 ? 14.059 -17.094 -6.020 1.00 92.19 98 ALA A CA 1
ATOM 729 C C . ALA A 1 98 ? 15.094 -16.082 -6.544 1.00 92.19 98 ALA A C 1
ATOM 731 O O . ALA A 1 98 ? 15.256 -14.979 -6.018 1.00 92.19 98 ALA A O 1
ATOM 732 N N . ARG A 1 99 ? 15.850 -16.502 -7.564 1.00 93.19 99 ARG A N 1
ATOM 733 C CA . ARG A 1 99 ? 16.906 -15.714 -8.211 1.00 93.19 99 ARG A CA 1
ATOM 734 C C . ARG A 1 99 ? 16.786 -15.843 -9.733 1.00 93.19 99 ARG A C 1
ATOM 736 O O . ARG A 1 99 ? 16.412 -16.917 -10.202 1.00 93.19 99 ARG A O 1
ATOM 743 N N . PRO A 1 100 ? 17.150 -14.808 -10.512 1.00 89.19 100 PRO A N 1
ATOM 744 C CA . PRO A 1 100 ? 17.689 -13.511 -10.080 1.00 89.19 100 PRO A CA 1
ATOM 745 C C . PRO A 1 100 ? 16.651 -12.579 -9.434 1.00 89.19 100 PRO A C 1
ATOM 747 O O . PRO A 1 100 ? 17.042 -11.724 -8.644 1.00 89.19 100 PRO A O 1
ATOM 750 N N . ASP A 1 101 ? 15.364 -12.790 -9.712 1.00 87.88 101 ASP A N 1
ATOM 751 C CA . ASP A 1 101 ? 14.247 -12.024 -9.157 1.00 87.88 101 ASP A CA 1
ATOM 752 C C . ASP A 1 101 ? 13.550 -12.790 -8.025 1.00 87.88 101 ASP A C 1
ATOM 754 O O . ASP A 1 101 ? 13.401 -14.010 -8.093 1.00 87.88 101 ASP A O 1
ATOM 758 N N . GLU A 1 102 ? 13.081 -12.065 -7.010 1.00 93.88 102 GLU A N 1
ATOM 759 C CA . GLU A 1 102 ? 12.342 -12.621 -5.871 1.00 93.88 102 GLU A CA 1
ATOM 760 C C . GLU A 1 102 ? 10.905 -12.991 -6.284 1.00 93.88 102 GLU A C 1
ATOM 762 O O . GLU A 1 102 ? 10.245 -12.244 -7.013 1.00 93.88 102 GLU A O 1
ATOM 767 N N . GLY A 1 103 ? 10.395 -14.132 -5.812 1.00 96.25 103 GLY A N 1
ATOM 768 C CA . GLY A 1 103 ? 9.035 -14.601 -6.086 1.00 96.25 103 GLY A CA 1
ATOM 769 C C . GLY A 1 103 ? 7.930 -13.775 -5.421 1.00 96.25 103 GLY A C 1
ATOM 770 O O . GLY A 1 103 ? 8.175 -12.798 -4.713 1.00 96.25 103 GLY A O 1
ATOM 771 N N . TRP A 1 104 ? 6.675 -14.156 -5.666 1.00 97.75 104 TRP A N 1
ATOM 772 C CA . TRP A 1 104 ? 5.507 -13.357 -5.273 1.00 97.75 104 TRP A CA 1
ATOM 773 C C . TRP A 1 104 ? 4.974 -13.583 -3.851 1.00 97.75 104 TRP A C 1
ATOM 775 O O . TRP A 1 104 ? 4.076 -12.853 -3.428 1.00 97.75 104 TRP A O 1
ATOM 785 N N . GLU A 1 105 ? 5.503 -14.552 -3.106 1.00 97.75 105 GLU A N 1
ATOM 786 C CA . GLU A 1 105 ? 5.052 -14.914 -1.754 1.00 97.75 105 GLU A CA 1
ATOM 787 C C . GLU A 1 105 ? 4.910 -13.693 -0.834 1.00 97.75 105 GLU A C 1
ATOM 789 O O . GLU A 1 105 ? 3.856 -13.488 -0.230 1.00 97.75 105 GLU A O 1
ATOM 794 N N . TYR A 1 106 ? 5.930 -12.833 -0.785 1.00 97.31 106 TYR A N 1
ATOM 795 C CA . TYR A 1 106 ? 5.936 -11.679 0.112 1.00 97.31 106 TYR A CA 1
ATOM 796 C C . TYR A 1 106 ? 4.846 -10.653 -0.232 1.00 97.31 106 TYR A C 1
ATOM 798 O O . TYR A 1 106 ? 4.082 -10.245 0.645 1.00 97.31 106 TYR A O 1
ATOM 806 N N . VAL A 1 107 ? 4.711 -10.274 -1.509 1.00 98.12 107 VAL A N 1
ATOM 807 C CA . VAL A 1 107 ? 3.691 -9.293 -1.928 1.00 98.12 107 VAL A CA 1
ATOM 808 C C . VAL A 1 107 ? 2.270 -9.828 -1.738 1.00 98.12 107 VAL A C 1
ATOM 810 O O . VAL A 1 107 ? 1.364 -9.066 -1.395 1.00 98.12 107 VAL A O 1
ATOM 813 N N . PHE A 1 108 ? 2.071 -11.140 -1.890 1.00 98.44 108 PHE A N 1
ATOM 814 C CA . PHE A 1 108 ? 0.799 -11.792 -1.592 1.00 98.44 108 PHE A CA 1
ATOM 815 C C . PHE A 1 108 ? 0.463 -11.738 -0.101 1.00 98.44 108 PHE A C 1
ATOM 817 O O . PHE A 1 108 ? -0.638 -11.314 0.253 1.00 98.44 108 PHE A O 1
ATOM 824 N N . VAL A 1 109 ? 1.409 -12.098 0.773 1.00 98.62 109 VAL A N 1
ATOM 825 C CA . VAL A 1 109 ? 1.208 -12.039 2.229 1.00 98.62 109 VAL A CA 1
ATOM 826 C C . VAL A 1 109 ? 0.872 -10.614 2.668 1.00 98.62 109 VAL A C 1
ATOM 828 O O . VAL A 1 109 ? -0.113 -10.416 3.376 1.00 98.62 109 VAL A O 1
ATOM 831 N N . VAL A 1 110 ? 1.616 -9.608 2.197 1.00 98.75 110 VAL A N 1
ATOM 832 C CA . VAL A 1 110 ? 1.351 -8.196 2.525 1.00 98.75 110 VAL A CA 1
ATOM 833 C C . VAL A 1 110 ? -0.060 -7.776 2.096 1.00 98.75 110 VAL A C 1
ATOM 835 O O . VAL A 1 110 ? -0.781 -7.161 2.884 1.00 98.75 110 VAL A O 1
ATOM 838 N N . ALA A 1 111 ? -0.492 -8.140 0.883 1.00 98.81 111 ALA A N 1
ATOM 839 C CA . ALA A 1 111 ? -1.832 -7.815 0.392 1.00 98.81 111 ALA A CA 1
ATOM 840 C C . ALA A 1 111 ? -2.939 -8.484 1.226 1.00 98.81 111 ALA A C 1
ATOM 842 O O . ALA A 1 111 ? -3.908 -7.827 1.608 1.00 98.81 111 ALA A O 1
ATOM 843 N N . VAL A 1 112 ? -2.791 -9.773 1.550 1.00 98.75 112 VAL A N 1
ATOM 844 C CA . VAL A 1 112 ? -3.777 -10.516 2.353 1.00 98.75 112 VAL A C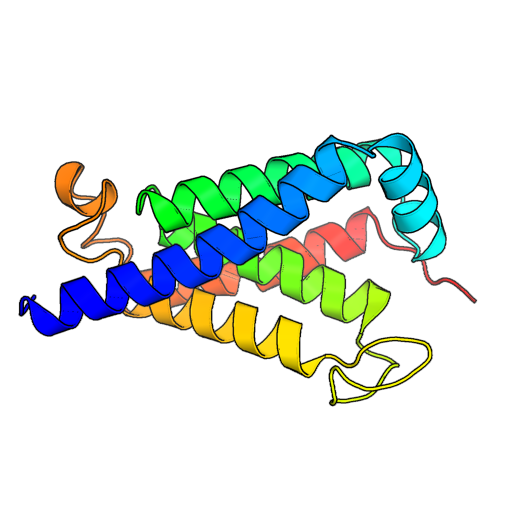A 1
ATOM 845 C C . VAL A 1 112 ? -3.854 -9.974 3.779 1.00 98.75 112 VAL A C 1
ATOM 847 O O . VAL A 1 112 ? -4.955 -9.815 4.313 1.00 98.75 112 VAL A O 1
ATOM 850 N N . VAL A 1 113 ? -2.720 -9.630 4.394 1.00 98.69 113 VAL A N 1
ATOM 851 C CA . VAL A 1 113 ? -2.699 -9.014 5.730 1.00 98.69 113 VAL A CA 1
ATOM 852 C C . VAL A 1 113 ? -3.360 -7.634 5.697 1.00 98.69 113 VAL A C 1
ATOM 854 O O . VAL A 1 113 ? -4.152 -7.333 6.586 1.00 98.69 113 VAL A O 1
ATOM 857 N N . ALA A 1 114 ? -3.133 -6.824 4.657 1.00 98.81 114 ALA A N 1
ATOM 858 C CA . ALA A 1 114 ? -3.806 -5.532 4.502 1.00 98.81 114 ALA A CA 1
ATOM 859 C C . ALA A 1 114 ? -5.337 -5.679 4.401 1.00 98.81 114 ALA A C 1
ATOM 861 O O . ALA A 1 114 ? -6.070 -4.986 5.109 1.00 98.81 114 ALA A O 1
ATOM 862 N N . VAL A 1 115 ? -5.830 -6.625 3.590 1.00 98.75 115 VAL A N 1
ATOM 863 C CA . VAL A 1 115 ? -7.271 -6.939 3.513 1.00 98.75 115 VAL A CA 1
ATOM 864 C C . VAL A 1 115 ? -7.797 -7.425 4.862 1.00 98.75 115 VAL A C 1
ATOM 866 O O . VAL A 1 115 ? -8.874 -7.006 5.286 1.00 98.75 115 VAL A O 1
ATOM 869 N N . SER A 1 116 ? -7.037 -8.266 5.563 1.00 98.44 116 SER A N 1
ATOM 870 C CA . SER A 1 116 ? -7.421 -8.790 6.878 1.00 98.44 116 SER A CA 1
ATOM 871 C C . SER A 1 116 ? -7.552 -7.670 7.911 1.00 98.44 116 SER A C 1
ATOM 873 O O . SER A 1 116 ? -8.564 -7.603 8.601 1.00 98.44 116 SER A O 1
ATOM 875 N N . VAL A 1 117 ? -6.593 -6.739 7.966 1.00 98.25 117 VAL A N 1
ATOM 876 C CA . VAL A 1 117 ? -6.648 -5.552 8.837 1.00 98.25 117 VAL A CA 1
ATOM 877 C C . VAL A 1 117 ? -7.880 -4.701 8.527 1.00 98.25 117 VAL A C 1
ATOM 879 O O . VAL A 1 117 ? -8.626 -4.361 9.438 1.00 98.25 117 VAL A O 1
ATOM 882 N N . ALA A 1 118 ? -8.152 -4.399 7.255 1.00 98.12 118 ALA A N 1
ATOM 883 C CA . ALA A 1 118 ? -9.336 -3.622 6.885 1.00 98.12 118 ALA A CA 1
ATOM 884 C C . ALA A 1 118 ? -10.649 -4.345 7.233 1.00 98.12 118 ALA A C 1
ATOM 886 O O . ALA A 1 118 ? -11.609 -3.719 7.676 1.00 98.12 118 ALA A O 1
ATOM 887 N N . THR A 1 119 ? -10.686 -5.668 7.069 1.00 97.88 119 THR A N 1
ATOM 888 C CA . THR A 1 119 ? -11.859 -6.498 7.382 1.00 97.88 119 THR A CA 1
ATOM 889 C C . THR A 1 119 ? -12.120 -6.554 8.885 1.00 97.88 119 THR A C 1
ATOM 891 O O . THR A 1 119 ? -13.262 -6.436 9.319 1.00 97.88 119 THR A O 1
ATOM 894 N N . LEU A 1 120 ? -11.073 -6.709 9.696 1.00 96.31 120 LEU A N 1
ATOM 895 C CA . LEU A 1 120 ? -11.181 -6.712 11.156 1.00 96.31 120 LEU A CA 1
ATOM 896 C C . LEU A 1 120 ? -11.449 -5.305 11.722 1.00 96.31 120 LEU A C 1
ATOM 898 O O . LEU A 1 120 ? -12.048 -5.175 12.787 1.00 96.31 120 LEU A O 1
ATOM 902 N N . GLY A 1 121 ? -11.058 -4.263 10.986 1.00 95.44 121 GLY A N 1
ATOM 903 C CA . GLY A 1 121 ? -11.208 -2.861 11.359 1.00 95.44 121 GLY A CA 1
ATOM 904 C C . GLY A 1 121 ? -9.951 -2.274 12.005 1.00 95.44 121 GLY A C 1
ATOM 905 O O . GLY A 1 121 ? -8.977 -2.963 12.301 1.00 95.44 121 GLY A O 1
ATOM 906 N N . ALA A 1 122 ? -9.970 -0.960 12.235 1.00 95.44 122 ALA A N 1
ATOM 907 C CA . ALA A 1 122 ? -8.808 -0.212 12.720 1.00 95.44 122 ALA A CA 1
ATOM 908 C C . ALA A 1 122 ? -8.403 -0.528 14.182 1.00 95.44 122 ALA A C 1
ATOM 910 O O . ALA A 1 122 ? -7.249 -0.311 14.570 1.00 95.44 122 ALA A O 1
ATOM 911 N N . GLY A 1 123 ? -9.332 -1.074 14.978 1.00 95.50 123 GLY A N 1
ATOM 912 C CA . GLY A 1 123 ? -9.185 -1.285 16.424 1.00 95.50 123 GLY A CA 1
ATOM 913 C C . GLY A 1 123 ? -9.359 0.005 17.233 1.00 95.50 123 GLY A C 1
ATOM 914 O O . GLY A 1 123 ? -9.351 1.101 16.678 1.00 95.50 123 GLY A O 1
ATOM 915 N N . GLU A 1 124 ? -9.518 -0.107 18.548 1.00 96.00 124 GLU A N 1
ATOM 916 C CA . GLU A 1 124 ? -9.738 1.042 19.446 1.00 96.00 124 GLU A CA 1
ATOM 917 C C . GLU A 1 124 ? -8.510 1.958 19.549 1.00 96.00 124 GLU A C 1
ATOM 919 O O . GLU A 1 124 ? -8.633 3.169 19.720 1.00 96.00 124 GLU A O 1
ATOM 924 N N . TRP A 1 125 ? -7.309 1.403 19.372 1.00 96.19 125 TRP A N 1
ATOM 925 C CA . TRP A 1 125 ? -6.042 2.146 19.376 1.00 96.19 125 TRP A CA 1
ATOM 926 C C . TRP A 1 125 ? -5.718 2.741 18.000 1.00 96.19 125 TRP A C 1
ATOM 928 O O . TRP A 1 125 ? -4.635 2.524 17.450 1.00 96.19 125 TRP A O 1
ATOM 938 N N . SER A 1 126 ? -6.680 3.440 17.403 1.00 97.81 126 SER A N 1
ATOM 939 C CA . SER A 1 126 ? -6.566 4.039 16.071 1.00 97.81 126 SER A CA 1
ATOM 940 C C . SER A 1 126 ? -7.195 5.427 16.020 1.00 97.81 126 SER A C 1
ATOM 942 O O . SER A 1 126 ? -8.140 5.722 16.756 1.00 97.81 126 SER A O 1
ATOM 944 N N . LEU A 1 127 ? -6.712 6.275 15.111 1.00 98.06 127 LEU A N 1
ATOM 945 C CA . LEU A 1 127 ? -7.361 7.561 14.850 1.00 98.06 127 LEU A CA 1
ATOM 946 C C . LEU A 1 127 ? -8.762 7.384 14.248 1.00 98.06 127 LEU A C 1
ATOM 948 O O . LEU A 1 127 ? -9.652 8.163 14.566 1.00 98.06 127 LEU A O 1
ATOM 952 N N . ASP A 1 128 ? -9.009 6.328 13.472 1.00 97.62 128 ASP A N 1
ATOM 953 C CA . ASP A 1 128 ? -10.344 5.989 12.969 1.00 97.62 128 ASP A CA 1
ATOM 954 C C . ASP A 1 128 ? -11.341 5.715 14.098 1.00 97.62 128 ASP A C 1
ATOM 956 O O . ASP A 1 128 ? -12.533 5.982 13.948 1.00 97.62 128 ASP A O 1
ATOM 960 N N . HIS A 1 129 ? -10.894 5.172 15.233 1.00 96.69 129 HIS A N 1
ATOM 961 C CA . HIS A 1 129 ? -11.756 5.008 16.398 1.00 96.69 129 HIS A CA 1
ATOM 962 C C . HIS A 1 129 ? -12.082 6.355 17.044 1.00 96.69 129 HIS A C 1
ATOM 964 O O . HIS A 1 129 ? -13.256 6.659 17.245 1.00 96.69 129 HIS A O 1
ATOM 970 N N . VAL A 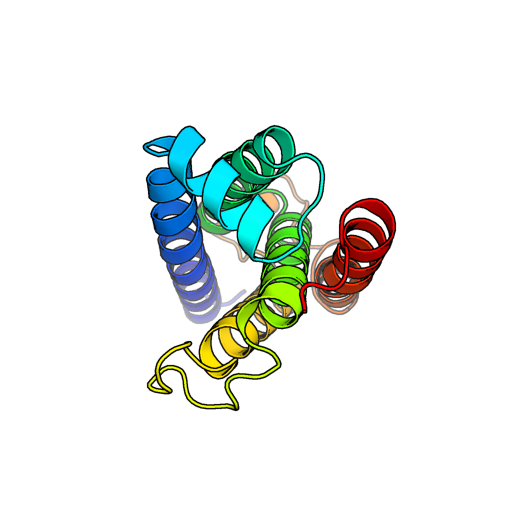1 130 ? -11.062 7.189 17.268 1.00 97.31 130 VAL A N 1
ATOM 971 C CA . VAL A 1 130 ? -11.221 8.545 17.823 1.00 97.31 130 VAL A CA 1
ATOM 972 C C . VAL A 1 130 ? -12.144 9.409 16.954 1.00 97.31 130 VAL A C 1
ATOM 974 O O . VAL A 1 130 ? -12.950 10.171 17.478 1.00 97.31 130 VAL A O 1
ATOM 977 N N . LEU A 1 131 ? -12.064 9.263 15.629 1.00 97.00 131 LEU A N 1
ATOM 978 C CA . LEU A 1 131 ? -12.875 9.995 14.651 1.00 97.00 131 LEU A CA 1
ATOM 979 C C . LEU A 1 131 ? -14.242 9.345 14.361 1.00 97.00 131 LEU A C 1
ATOM 981 O O . LEU A 1 131 ? -15.030 9.895 13.593 1.00 97.00 131 LEU A O 1
ATOM 985 N N . GLY A 1 132 ? -14.534 8.168 14.926 1.00 95.56 132 GLY A N 1
ATOM 986 C CA . GLY A 1 132 ? -15.786 7.440 14.687 1.00 95.56 132 GLY A CA 1
ATOM 987 C C . GLY A 1 132 ? -15.904 6.770 13.307 1.00 95.56 132 GLY A C 1
ATOM 988 O O . GLY A 1 132 ? -16.986 6.337 12.919 1.00 95.56 132 GLY A O 1
ATOM 989 N N . TRP A 1 133 ? -14.811 6.647 12.552 1.00 94.06 133 TRP A N 1
ATOM 990 C CA . TRP A 1 133 ? -14.765 6.008 11.227 1.00 94.06 133 TRP A CA 1
ATOM 991 C C . TRP A 1 133 ? -14.619 4.484 11.286 1.00 94.06 133 TRP A C 1
ATOM 993 O O . TRP A 1 133 ? -14.942 3.790 10.318 1.00 94.06 133 TRP A O 1
ATOM 1003 N N . SER A 1 134 ? -14.151 3.958 12.420 1.00 88.50 134 SER A N 1
ATOM 1004 C CA . SER A 1 134 ? -13.853 2.530 12.611 1.00 88.50 134 SER A CA 1
ATOM 1005 C C . SER A 1 134 ? -15.049 1.599 12.363 1.00 88.50 134 SER A C 1
ATOM 1007 O O . SER A 1 134 ? -14.873 0.523 11.796 1.00 88.50 134 SER A O 1
ATOM 1009 N N . GLY A 1 135 ? -16.268 2.008 12.728 1.00 87.81 135 GLY A N 1
ATOM 1010 C CA . GLY A 1 135 ? -17.481 1.210 12.520 1.00 87.81 135 GLY A CA 1
ATOM 1011 C C . GLY A 1 135 ? -17.828 1.034 11.034 1.00 87.81 135 GLY A C 1
ATOM 1012 O O . GLY A 1 135 ? -17.749 -0.088 10.530 1.00 87.81 135 GLY A O 1
ATOM 1013 N N . PRO A 1 136 ? -18.160 2.120 10.305 1.00 92.12 136 PRO A N 1
ATOM 1014 C CA . PRO A 1 136 ? -18.610 2.050 8.909 1.00 92.12 136 PRO A CA 1
ATOM 1015 C C . PRO A 1 136 ? -17.603 1.446 7.922 1.00 92.12 136 PRO A C 1
ATOM 1017 O O . PRO A 1 136 ? -17.995 0.984 6.854 1.00 92.12 136 PRO A O 1
ATOM 1020 N N . THR A 1 137 ? -16.310 1.462 8.255 1.00 94.12 137 THR A N 1
ATOM 1021 C CA . THR A 1 137 ? -15.222 1.033 7.360 1.00 94.12 137 THR A CA 1
ATOM 1022 C C . THR A 1 137 ? -14.633 -0.337 7.711 1.00 94.12 137 THR A C 1
ATOM 1024 O O . THR A 1 137 ? -13.582 -0.699 7.192 1.00 94.12 137 THR A O 1
ATOM 1027 N N . SER A 1 138 ? -15.309 -1.121 8.556 1.00 95.25 138 SER A N 1
ATOM 1028 C CA . SER A 1 138 ? -14.888 -2.470 8.967 1.00 95.25 138 SER A CA 1
ATOM 1029 C C . SER A 1 138 ? -15.765 -3.577 8.357 1.00 95.25 138 SER A C 1
ATOM 1031 O O . SER A 1 138 ? -16.685 -3.320 7.570 1.00 95.25 138 SER A O 1
ATOM 1033 N N . GLY A 1 139 ? -15.460 -4.840 8.662 1.00 96.56 139 GLY A N 1
ATOM 1034 C CA . GLY A 1 139 ? -16.209 -6.005 8.196 1.00 96.56 139 GLY A CA 1
ATOM 1035 C C . GLY A 1 139 ? -16.243 -6.101 6.672 1.00 96.56 139 GLY A C 1
ATOM 1036 O O . GLY A 1 139 ? -15.226 -5.970 5.991 1.00 96.56 139 GLY A O 1
ATOM 1037 N N . ARG A 1 140 ? -17.443 -6.304 6.114 1.00 97.69 140 ARG A N 1
ATOM 1038 C CA . ARG A 1 140 ? -17.645 -6.376 4.657 1.00 97.69 140 ARG A CA 1
ATOM 1039 C C . ARG A 1 140 ? -17.267 -5.075 3.951 1.00 97.69 140 A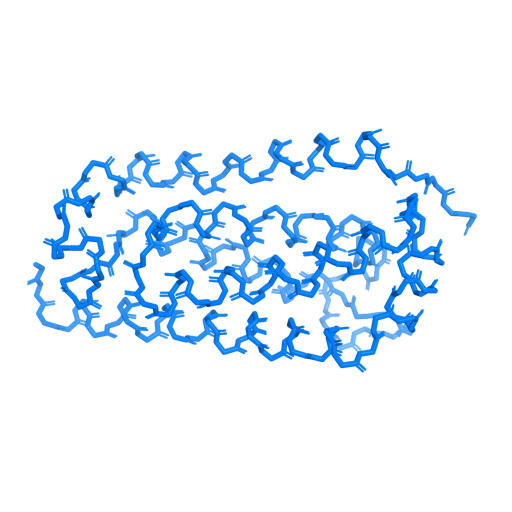RG A C 1
ATOM 1041 O O . ARG A 1 140 ? -16.708 -5.136 2.862 1.00 97.69 140 ARG A O 1
ATOM 1048 N N . ALA A 1 141 ? -17.562 -3.922 4.552 1.00 97.94 141 ALA A N 1
ATOM 1049 C CA . ALA A 1 141 ? -17.227 -2.632 3.958 1.00 97.94 141 ALA A CA 1
ATOM 1050 C C . ALA A 1 141 ? -15.706 -2.455 3.879 1.00 97.94 141 ALA A C 1
ATOM 1052 O O . ALA A 1 141 ? -15.182 -2.153 2.811 1.00 97.94 141 ALA A O 1
ATOM 1053 N N . GLY A 1 142 ? -14.993 -2.750 4.969 1.00 98.25 142 GLY A N 1
ATOM 1054 C CA . GLY A 1 142 ? -13.530 -2.720 4.996 1.00 98.25 142 GLY A CA 1
ATOM 1055 C C . GLY A 1 142 ? -12.888 -3.666 3.982 1.00 98.25 142 GLY A C 1
ATOM 1056 O O . GLY A 1 142 ? -11.995 -3.256 3.240 1.00 98.25 142 GLY A O 1
ATOM 1057 N N . ALA A 1 143 ? -13.398 -4.897 3.870 1.00 98.38 143 ALA A N 1
ATOM 1058 C CA . ALA A 1 143 ? -12.942 -5.862 2.869 1.00 98.38 143 ALA A CA 1
ATOM 1059 C C . ALA A 1 143 ? -13.138 -5.349 1.430 1.00 98.38 143 ALA A C 1
ATOM 1061 O O . ALA A 1 143 ? -12.228 -5.447 0.605 1.00 98.38 143 ALA A O 1
ATOM 1062 N N . LEU A 1 144 ? -14.305 -4.772 1.122 1.00 98.56 144 LEU A N 1
ATOM 1063 C CA . LEU A 1 144 ? -14.606 -4.207 -0.198 1.00 98.56 144 LEU A CA 1
ATOM 1064 C C . LEU A 1 144 ? -13.720 -2.999 -0.520 1.00 98.56 144 LEU A C 1
ATOM 1066 O O . LEU A 1 144 ? -13.187 -2.907 -1.625 1.00 98.56 144 LEU A O 1
ATOM 1070 N N . ILE A 1 145 ? -13.510 -2.101 0.446 1.00 98.62 145 ILE A N 1
ATOM 1071 C CA . ILE A 1 145 ? -12.619 -0.949 0.274 1.00 98.62 145 ILE A CA 1
ATOM 1072 C C . ILE A 1 145 ? -11.194 -1.441 0.008 1.00 98.62 145 ILE A C 1
ATOM 1074 O O . ILE A 1 145 ? -10.600 -1.047 -0.990 1.00 98.62 145 ILE A O 1
ATOM 1078 N N . ALA A 1 146 ? -10.653 -2.348 0.823 1.00 98.69 146 ALA A N 1
ATOM 1079 C CA . ALA A 1 146 ? -9.293 -2.847 0.626 1.00 98.69 146 ALA A CA 1
ATOM 1080 C C . ALA A 1 146 ? -9.124 -3.572 -0.720 1.00 98.69 146 ALA A C 1
ATOM 1082 O O . ALA A 1 146 ? -8.166 -3.328 -1.453 1.00 98.69 146 ALA A O 1
ATOM 1083 N N . THR A 1 147 ? -10.081 -4.423 -1.093 1.00 98.56 147 THR A N 1
ATOM 1084 C CA . THR A 1 147 ? -10.030 -5.155 -2.371 1.00 98.56 147 THR A CA 1
ATOM 1085 C C . THR A 1 147 ? -10.256 -4.259 -3.589 1.00 98.56 147 THR A C 1
ATOM 1087 O O . THR A 1 147 ? -9.767 -4.591 -4.670 1.00 98.56 147 THR A O 1
ATOM 1090 N N . SER A 1 148 ? -10.865 -3.076 -3.434 1.00 98.69 148 SER A N 1
ATOM 1091 C CA . SER A 1 148 ? -10.905 -2.064 -4.503 1.00 98.69 148 SER A CA 1
ATOM 1092 C C . SER A 1 148 ? -9.505 -1.624 -4.966 1.00 98.69 148 SER A C 1
ATOM 1094 O O . SER A 1 148 ? -9.344 -1.184 -6.106 1.00 98.69 148 SER A O 1
ATOM 1096 N N . GLY A 1 149 ? -8.465 -1.853 -4.151 1.00 98.75 149 GLY A N 1
ATOM 1097 C CA . GLY A 1 149 ? -7.065 -1.712 -4.549 1.00 98.75 149 GLY A CA 1
ATOM 1098 C C . GLY A 1 149 ? -6.693 -2.503 -5.808 1.00 98.75 149 GLY A C 1
ATOM 1099 O O . GLY A 1 149 ? -5.876 -2.042 -6.600 1.00 98.75 149 GLY A O 1
ATOM 1100 N N . LEU A 1 150 ? -7.338 -3.645 -6.071 1.00 98.81 150 LEU A N 1
ATOM 1101 C CA . LEU A 1 150 ? -7.138 -4.407 -7.310 1.00 98.81 150 LEU A CA 1
ATOM 1102 C C . LEU A 1 150 ? -7.642 -3.646 -8.542 1.00 98.81 150 LEU A C 1
ATOM 1104 O O . LEU A 1 150 ? -7.003 -3.678 -9.593 1.00 98.81 150 LEU A O 1
ATOM 1108 N N . VAL A 1 151 ? -8.756 -2.922 -8.408 1.00 98.69 151 VAL A N 1
ATOM 1109 C CA . VAL A 1 151 ? -9.292 -2.065 -9.474 1.00 98.69 151 VAL A CA 1
ATOM 1110 C C . VAL A 1 151 ? -8.356 -0.882 -9.712 1.00 98.69 151 VAL A C 1
ATOM 1112 O O . VAL A 1 151 ? -8.041 -0.575 -10.861 1.00 98.69 151 VAL A O 1
ATOM 1115 N N . LEU A 1 152 ? -7.842 -0.267 -8.639 1.00 98.44 152 LEU A N 1
ATOM 1116 C CA . LEU A 1 152 ? -6.838 0.799 -8.735 1.00 98.44 152 LEU A CA 1
ATOM 1117 C C . LEU A 1 152 ? -5.560 0.310 -9.429 1.00 98.44 152 LEU A C 1
ATOM 1119 O O . LEU A 1 152 ? -5.053 0.983 -10.325 1.00 98.44 152 LEU A O 1
ATOM 1123 N N . ALA A 1 153 ? -5.070 -0.880 -9.074 1.00 98.69 153 ALA A N 1
ATOM 1124 C CA . ALA A 1 153 ? -3.913 -1.493 -9.717 1.00 98.69 153 ALA A CA 1
ATOM 1125 C C . ALA A 1 153 ? -4.163 -1.775 -11.200 1.00 98.69 153 ALA A C 1
ATOM 1127 O O . ALA A 1 153 ? -3.325 -1.438 -12.035 1.00 98.69 153 ALA A O 1
ATOM 1128 N N . ALA A 1 154 ? -5.318 -2.348 -11.546 1.00 98.69 154 ALA A N 1
ATOM 1129 C CA . ALA A 1 154 ? -5.686 -2.616 -12.932 1.00 98.69 154 ALA A CA 1
ATOM 1130 C C . ALA A 1 154 ? -5.751 -1.323 -13.758 1.00 98.69 154 ALA A C 1
ATOM 1132 O O . ALA A 1 154 ? -5.170 -1.261 -14.841 1.00 98.69 154 ALA A O 1
ATOM 1133 N N . GLY A 1 155 ? -6.379 -0.270 -13.224 1.00 98.62 155 GLY A N 1
ATOM 1134 C CA . GLY A 1 155 ? -6.418 1.051 -13.854 1.00 98.62 155 GLY A CA 1
ATOM 1135 C C . GLY A 1 155 ? -5.026 1.666 -14.017 1.00 98.62 155 GLY A C 1
ATOM 1136 O O . GLY A 1 155 ? -4.688 2.161 -15.093 1.00 98.62 155 GLY A O 1
ATOM 1137 N N . HIS A 1 156 ? -4.178 1.573 -12.987 1.00 98.50 156 HIS A N 1
ATOM 1138 C CA . HIS A 1 156 ? -2.796 2.058 -13.038 1.00 98.50 156 HIS A CA 1
ATOM 1139 C C . HIS A 1 156 ? -1.970 1.320 -14.090 1.00 98.50 156 HIS A C 1
ATOM 1141 O O . HIS A 1 156 ? -1.276 1.952 -14.885 1.00 98.50 156 HIS A O 1
ATOM 1147 N N . LEU A 1 157 ? -2.064 -0.010 -14.141 1.00 98.44 157 LEU A N 1
ATOM 1148 C CA . LEU A 1 157 ? -1.385 -0.826 -15.144 1.00 98.44 157 LEU A CA 1
ATOM 1149 C C . LEU A 1 157 ? -1.907 -0.518 -16.551 1.00 98.44 157 LEU A C 1
ATOM 1151 O O . LEU A 1 157 ? -1.105 -0.340 -17.462 1.00 98.44 157 LEU A O 1
ATOM 1155 N N . ALA A 1 158 ? -3.218 -0.379 -16.741 1.00 98.25 158 ALA A N 1
ATOM 1156 C CA . ALA A 1 158 ? -3.787 -0.016 -18.037 1.00 98.25 158 ALA A CA 1
ATOM 1157 C C . ALA A 1 158 ? -3.272 1.348 -18.533 1.00 98.25 158 ALA A C 1
ATOM 1159 O O . ALA A 1 158 ? -2.926 1.492 -19.705 1.00 98.25 158 ALA A O 1
ATOM 1160 N N . ALA A 1 159 ? -3.165 2.334 -17.639 1.00 98.06 159 ALA A N 1
ATOM 1161 C CA . ALA A 1 159 ? -2.707 3.677 -17.983 1.00 98.06 159 ALA A CA 1
ATOM 1162 C C . ALA A 1 159 ? -1.180 3.778 -18.157 1.00 98.06 159 ALA A C 1
ATOM 1164 O O . ALA A 1 159 ? -0.688 4.529 -19.007 1.00 98.06 159 ALA A O 1
ATOM 1165 N N . TYR A 1 160 ? -0.413 3.048 -17.342 1.00 98.00 160 TYR A N 1
ATOM 1166 C CA . TYR A 1 160 ? 1.019 3.285 -17.179 1.00 98.00 160 TYR A CA 1
ATOM 1167 C C . TYR A 1 160 ? 1.917 2.083 -17.449 1.00 98.00 160 TYR A C 1
ATOM 1169 O O . TYR A 1 160 ? 3.129 2.252 -17.404 1.00 98.00 160 TYR A O 1
ATOM 1177 N N . TYR A 1 161 ? 1.419 0.897 -17.773 1.00 98.12 161 TYR A N 1
ATOM 1178 C CA . TYR A 1 161 ? 2.284 -0.241 -18.089 1.00 98.12 161 TYR A CA 1
ATOM 1179 C C . TYR A 1 161 ? 2.534 -0.373 -19.598 1.00 98.12 161 TYR A C 1
ATOM 1181 O O . TYR A 1 161 ? 1.693 -0.067 -20.445 1.00 98.12 161 TYR A O 1
ATOM 1189 N N . ARG A 1 162 ? 3.724 -0.849 -19.960 1.00 96.88 162 ARG A N 1
ATOM 1190 C CA . ARG A 1 162 ? 4.026 -1.429 -21.272 1.00 96.88 162 ARG A CA 1
ATOM 1191 C C . ARG A 1 162 ? 4.733 -2.758 -21.051 1.00 96.88 162 ARG A C 1
ATOM 1193 O O . ARG A 1 162 ? 5.504 -2.897 -20.104 1.00 96.88 162 ARG A O 1
ATOM 1200 N N . ARG A 1 163 ? 4.502 -3.719 -21.943 1.00 92.19 163 ARG A N 1
ATOM 1201 C CA . ARG A 1 163 ? 5.278 -4.961 -21.926 1.00 92.19 163 ARG A CA 1
ATOM 1202 C C . ARG A 1 163 ? 6.746 -4.628 -22.188 1.00 92.19 163 ARG A C 1
ATOM 1204 O O . ARG A 1 163 ? 7.052 -3.864 -23.102 1.00 92.19 163 ARG A O 1
ATOM 1211 N N . VAL A 1 164 ? 7.615 -5.183 -21.355 1.00 84.62 164 VAL A N 1
ATOM 1212 C CA . VAL A 1 164 ? 9.062 -5.211 -21.576 1.00 84.62 164 VAL A CA 1
ATOM 1213 C C . VAL A 1 164 ? 9.375 -6.559 -22.235 1.00 84.62 164 VAL A C 1
ATOM 1215 O O . VAL A 1 164 ? 8.729 -7.541 -21.833 1.00 84.62 164 VAL A O 1
ATOM 1218 N N . PRO A 1 165 ? 10.250 -6.592 -23.259 1.00 72.06 165 PRO A N 1
ATOM 1219 C CA . PRO A 1 165 ? 10.724 -7.831 -23.875 1.00 72.06 165 PRO A CA 1
ATOM 1220 C C . PRO A 1 165 ? 11.198 -8.850 -22.837 1.00 72.06 165 PRO A C 1
ATOM 1222 O O . PRO A 1 165 ? 11.821 -8.423 -21.839 1.00 72.06 165 PRO A O 1
#

Mean predicted aligned error: 2.91 Å

pLDDT: mean 96.55, std 4.62, range [62.72, 98.94]

Radius of gyration: 15.99 Å; Cα contacts (8 Å, |Δi|>4): 298; chains: 1; bounding box: 36×29×49 Å

Solvent-accessible surface area (backbone atoms only — not comparable to full-atom values): 7562 Å² total; per-residue (Å²): 132,58,71,72,57,31,54,50,39,44,51,54,27,41,54,53,13,53,54,28,34,53,52,8,50,54,29,58,77,34,38,71,60,37,12,54,49,37,41,69,54,17,36,51,62,22,64,60,48,18,51,49,50,11,53,47,26,34,50,27,10,50,18,29,49,50,10,37,60,29,19,58,22,18,9,52,46,23,14,52,26,50,41,45,31,65,54,65,12,70,82,38,48,56,50,55,83,35,75,98,46,42,13,33,47,58,44,50,51,54,28,52,51,28,30,48,44,10,25,76,21,40,35,74,83,13,47,19,38,77,70,63,47,30,67,79,37,17,43,71,48,3,33,51,46,8,55,45,9,54,56,53,22,51,53,48,43,71,76,30,51,48,91,62,134

Secondary structure (DSSP, 8-state):
--HHHHHHHHHHHHHHHHHHHHHHHHHHHTHHHHHHHHHHTTBSSHHHHHHHHHHHHHHHHHHHHHTSSHHHHHHHHHHHHHHHHHHTGGGS-S-TT-SSS--SHHHHHHHHHHHHHHHH-S-SSSHHHHTT-TTTTSHHHHHHHHHTHHHHHHHHHHHHB----

Sequence (165 aa):
MRVPTDATLLALRLTLAIVFLGHGWRHARHLSRTAAWAGSIGLRRPRYQAMTMAYGELAIGLGLGLGLATAAAAAGAVAMMAVAFWTVHRRAGFFVSARPDEGWEYVFVVAVVAVSVATLGAGEWSLDHVLGWSGPTSGRAGALIATSGLVLAAGHLAAYYRRVP